Protein 7C96 (pdb70)

Solvent-accessible surface area: 7759 Å² total

Sequence (121 aa):
FGANTLSNGKDTILRFQFTKWKANGYLPKKIKDDIPRSLYKAYKIHYRNPVIPDDFRCPISLELKDPVIVSTGQTYERTCIEKWLQAGHGTCPKTQQTLTSTVLTPNYVLRSLIAQWCEAN

Secondary structure (DSSP, 8-state):
--HHHHH----HHHHH--HHHHHTT--HHHHTTSS-HHHHHHHHHHH--/----GGGS-TTT-----EEE-TTS-EEEHHHHHHHHHTT--B-TTT-PBPS----EE-HHHHHHHHHHHHH-

Foldseek 3Di:
DDPVLQVVCVDPVSLVCLVVCVVVPCDLPNCPVVHDPVSSVVNNVVNCD/DDDDQVQAAPVVSDHAWWWAFPVGDIHHVVVVVVVVVVVAQADVVPRHGGPDPDTHTPVVSNVVSVVVVVVD

Nearest PDB structures (foldseek):
  7c96-assembly1_A  TM=1.021E+00  e=1.266E-06  Phytophthora sojae strain P6497
  7c96-assembly1_B  TM=1.007E+00  e=5.062E-13  Glycine soja
  7xed-assembly1_D  TM=1.002E+00  e=5.103E-11  Oryza sativa Japonica Group
  7xed-assembly1_C  TM=9.866E-01  e=1.391E-10  Oryza sativa Japonica Group
  2c2l-assembly3_C  TM=8.995E-01  e=1.051E-05  Mus musculus

Organism: Phytophthora sojae (strain P6497) (NCBI:txid1094619)

InterPro domains:
  IPR031825 RXLR phytopathogen effector protein [PF16810] (2-122)

B-factor: mean 96.04, std 28.37, range [39.2, 181.14]

Radius of gyration: 15.2 Å; Cα contacts (8 Å, |Δi|>4): 119; chains: 2; bounding box: 35×41×23 Å

Structure (mmCIF, N/CA/C/O backbone):
data_7C96
#
_entry.id   7C96
#
_cell.length_a   69.547
_cell.length_b   69.547
_cell.length_c   153.480
_cell.angle_alpha   90.000
_cell.angle_beta   90.000
_cell.angle_gamma   120.000
#
_symmetry.space_group_name_H-M   'P 65 2 2'
#
loop_
_entity.id
_entity.type
_entity.pdbx_description
1 polymer 'RxLR effector protein Avh6'
2 polymer 'RING-type E3 ubiquitin transferase'
#
loop_
_atom_site.group_PDB
_atom_site.id
_atom_site.type_symbol
_atom_site.label_atom_id
_atom_site.label_alt_id
_atom_site.label_comp_id
_atom_site.label_asym_id
_atom_site.label_entity_id
_atom_site.label_seq_id
_atom_site.pdbx_PDB_ins_code
_atom_site.Cartn_x
_atom_site.Cartn_y
_atom_site.Cartn_z
_atom_site.occupancy
_atom_site.B_iso_or_equiv
_atom_site.auth_seq_id
_atom_site.auth_comp_id
_atom_site.auth_asym_id
_atom_site.auth_atom_id
_atom_site.pdbx_PDB_model_num
ATOM 1 N N . PHE A 1 5 ? 6.125 -36.665 -8.573 1.00 156.13 74 PHE A N 1
ATOM 2 C CA . PHE A 1 5 ? 5.394 -35.631 -7.799 1.00 149.54 74 PHE A CA 1
ATOM 3 C C . PHE A 1 5 ? 4.391 -34.951 -8.723 1.00 150.60 74 PHE A C 1
ATOM 4 O O . PHE A 1 5 ? 4.516 -33.744 -8.916 1.00 153.42 74 PHE A O 1
ATOM 12 N N . GLY A 1 6 ? 3.410 -35.700 -9.228 1.00 139.76 75 GLY A N 1
ATOM 13 C CA . GLY A 1 6 ? 2.450 -35.137 -10.192 1.00 140.99 75 GLY A CA 1
ATOM 14 C C . GLY A 1 6 ? 3.108 -35.156 -11.553 1.00 149.82 75 GLY A C 1
ATOM 15 O O . GLY A 1 6 ? 3.936 -34.288 -11.838 1.00 155.06 75 GLY A O 1
ATOM 16 N N . ALA A 1 7 ? 2.775 -36.139 -12.369 1.00 146.81 76 ALA A N 1
ATOM 17 C CA . ALA A 1 7 ? 3.449 -36.288 -13.652 1.00 152.18 76 ALA A CA 1
ATOM 18 C C . ALA A 1 7 ? 3.410 -34.983 -14.437 1.00 156.17 76 ALA A C 1
ATOM 19 O O . ALA A 1 7 ? 4.448 -34.342 -14.645 1.00 151.42 76 ALA A O 1
ATOM 21 N N . ASN A 1 8 ? 2.214 -34.559 -14.835 1.00 172.25 77 ASN A N 1
ATOM 22 C CA . ASN A 1 8 ? 2.069 -33.327 -15.596 1.00 172.28 77 ASN A CA 1
ATOM 23 C C . ASN A 1 8 ? 1.880 -32.110 -14.707 1.00 164.01 77 ASN A C 1
ATOM 24 O O . ASN A 1 8 ? 1.986 -30.978 -15.195 1.00 164.72 77 ASN A O 1
ATOM 29 N N . THR A 1 9 ? 1.593 -32.312 -13.419 1.00 152.12 78 THR A N 1
ATOM 30 C CA . THR A 1 9 ? 1.543 -31.182 -12.501 1.00 141.81 78 THR A CA 1
ATOM 31 C C . THR A 1 9 ? 2.873 -30.435 -12.503 1.00 135.79 78 THR A C 1
ATOM 32 O O . THR A 1 9 ? 2.899 -29.201 -12.491 1.00 132.61 78 THR A O 1
ATOM 36 N N . LEU A 1 10 ? 3.988 -31.171 -12.568 1.00 135.37 79 LEU A N 1
ATOM 37 C CA . LEU A 1 10 ? 5.306 -30.549 -12.460 1.00 128.94 79 LEU A CA 1
ATOM 38 C C . LEU A 1 10 ? 5.653 -29.698 -13.678 1.00 129.23 79 LEU A C 1
ATOM 39 O O . LEU A 1 10 ? 6.286 -28.644 -13.543 1.00 126.92 79 LEU A O 1
ATOM 44 N N . SER A 1 11 ? 5.293 -30.148 -14.881 1.00 132.83 80 SER A N 1
ATOM 45 C CA . SER A 1 11 ? 5.536 -29.317 -16.058 1.00 131.27 80 SER A CA 1
ATOM 46 C C . SER A 1 11 ? 4.702 -28.041 -16.017 1.00 124.39 80 SER A C 1
ATOM 47 O O . SER A 1 11 ? 5.179 -26.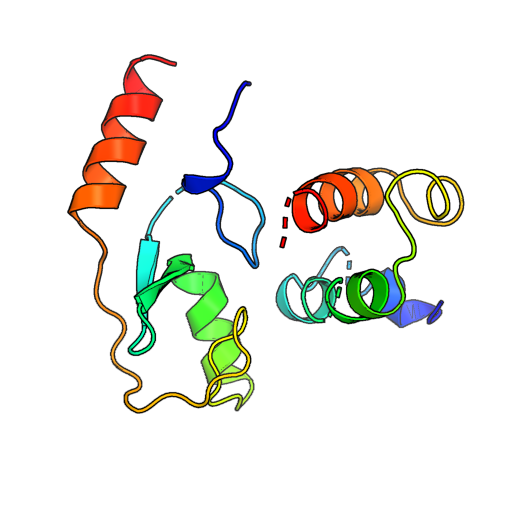972 -16.415 1.00 121.50 80 SER A O 1
ATOM 50 N N . ASN A 1 12 ? 3.458 -28.132 -15.527 1.00 124.05 81 ASN A N 1
ATOM 51 C CA . ASN A 1 12 ? 2.542 -26.995 -15.453 1.00 128.21 81 ASN A CA 1
ATOM 52 C C . ASN A 1 12 ? 3.038 -25.933 -14.479 1.00 121.78 81 ASN A C 1
ATOM 53 O O . ASN A 1 12 ? 2.414 -24.873 -14.349 1.00 120.07 81 ASN A O 1
ATOM 66 N N . GLY A 1 14 ? 6.476 -25.026 -14.564 1.00 118.05 83 GLY A N 1
ATOM 67 C CA . GLY A 1 14 ? 7.288 -24.243 -15.471 1.00 117.49 83 GLY A CA 1
ATOM 68 C C . GLY A 1 14 ? 6.463 -23.324 -16.340 1.00 114.47 83 GLY A C 1
ATOM 69 O O . GLY A 1 14 ? 6.970 -22.295 -16.801 1.00 113.67 83 GLY A O 1
ATOM 70 N N . LYS A 1 15 ? 5.186 -23.654 -16.539 1.00 114.18 84 LYS A N 1
ATOM 71 C CA . LYS A 1 15 ? 4.274 -22.830 -17.326 1.00 118.83 84 LYS A CA 1
ATOM 72 C C . LYS A 1 15 ? 3.535 -21.833 -16.439 1.00 115.90 84 LYS A C 1
ATOM 73 O O . LYS A 1 15 ? 3.731 -20.6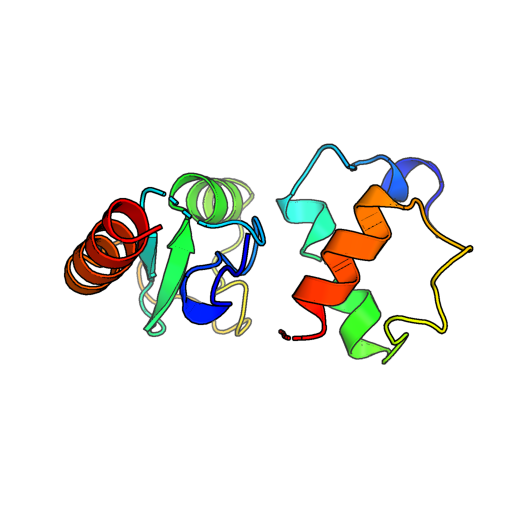23 -16.572 1.00 108.82 84 LYS A O 1
ATOM 79 N N . ASP A 1 16 ? 2.732 -22.329 -15.494 1.00 123.75 85 ASP A N 1
ATOM 80 C CA . ASP A 1 16 ? 1.896 -21.484 -14.641 1.00 121.35 85 ASP A CA 1
ATOM 81 C C . ASP A 1 16 ? 2.648 -21.097 -13.372 1.00 112.85 85 ASP A C 1
ATOM 82 O O . ASP A 1 16 ? 3.173 -21.959 -12.659 1.00 116.55 85 ASP A O 1
ATOM 87 N N . THR A 1 17 ? 2.710 -19.795 -13.106 1.00 106.16 86 THR A N 1
ATOM 88 C CA . THR A 1 17 ? 3.389 -19.298 -11.923 1.00 96.90 86 THR A CA 1
ATOM 89 C C . THR A 1 17 ? 2.498 -19.396 -10.689 1.00 93.60 86 THR A C 1
ATOM 90 O O . THR A 1 17 ? 3.002 -19.567 -9.566 1.00 87.53 86 THR A O 1
ATOM 94 N N . ILE A 1 18 ? 1.180 -19.296 -10.888 1.00 95.83 87 ILE A N 1
ATOM 95 C CA . ILE A 1 18 ? 0.227 -19.410 -9.787 1.00 91.47 87 ILE A CA 1
ATOM 96 C C . ILE A 1 18 ? 0.248 -20.824 -9.216 1.00 97.10 87 ILE A C 1
ATOM 97 O O . ILE A 1 18 ? 0.425 -21.028 -8.011 1.00 91.06 87 ILE A O 1
ATOM 102 N N . LEU A 1 19 ? 0.089 -21.824 -10.082 1.00 98.25 88 LEU A N 1
ATOM 103 C CA . LEU A 1 19 ? 0.172 -23.203 -9.628 1.00 98.23 88 LEU A CA 1
ATOM 104 C C . LEU A 1 19 ? 1.523 -23.476 -8.972 1.00 97.26 88 LEU A C 1
ATOM 105 O O . LEU A 1 19 ? 1.595 -24.142 -7.930 1.00 94.59 88 LEU A O 1
ATOM 110 N N . ARG A 1 20 ? 2.604 -22.946 -9.556 1.00 97.53 89 ARG A N 1
ATOM 111 C CA . ARG A 1 20 ? 3.945 -23.196 -9.028 1.00 98.08 89 ARG A CA 1
ATOM 112 C C . ARG A 1 20 ? 4.091 -22.632 -7.622 1.00 93.86 89 ARG A C 1
ATOM 113 O O . ARG A 1 20 ? 4.747 -23.228 -6.764 1.00 90.89 89 ARG A O 1
ATOM 121 N N . PHE A 1 21 ? 3.500 -21.470 -7.370 1.00 94.10 90 PHE A N 1
ATOM 122 C CA . PHE A 1 21 ? 3.541 -20.918 -6.024 1.00 88.93 90 PHE A CA 1
ATOM 123 C C . PHE A 1 21 ? 2.699 -21.751 -5.057 1.00 89.96 90 PHE A C 1
ATOM 124 O O . PHE A 1 21 ? 3.085 -21.942 -3.898 1.00 89.39 90 PHE A O 1
ATOM 132 N N . GLN A 1 22 ? 1.549 -22.259 -5.507 1.00 92.49 91 GLN A N 1
ATOM 133 C CA . GLN A 1 22 ? 0.719 -23.075 -4.626 1.00 92.19 91 GLN A CA 1
ATOM 134 C C . GLN A 1 22 ? 1.478 -24.305 -4.162 1.00 97.44 91 GLN A C 1
ATOM 135 O O . GLN A 1 22 ? 1.500 -24.635 -2.967 1.00 96.21 91 GLN A O 1
ATOM 149 N N . PHE A 1 24 ? 4.746 -24.671 -4.218 1.00 98.23 93 PHE A N 1
ATOM 150 C CA . PHE A 1 24 ? 5.872 -24.246 -3.390 1.00 98.34 93 PHE A CA 1
ATOM 151 C C . PHE A 1 24 ? 5.440 -24.045 -1.940 1.00 99.62 93 PHE A C 1
ATOM 152 O O . PHE A 1 24 ? 6.189 -24.368 -1.008 1.00 99.13 93 PHE A O 1
ATOM 160 N N . THR A 1 25 ? 4.226 -23.530 -1.726 1.00 100.00 94 THR A N 1
ATOM 161 C CA . THR A 1 25 ? 3.733 -23.402 -0.358 1.00 101.07 94 THR A CA 1
ATOM 162 C C . THR A 1 25 ? 3.502 -24.770 0.263 1.00 103.64 94 THR A C 1
ATOM 163 O O . THR A 1 25 ? 3.613 -24.925 1.486 1.00 105.75 94 THR A O 1
ATOM 167 N N . LYS A 1 26 ? 3.162 -25.765 -0.553 1.00 100.53 95 LYS A N 1
ATOM 168 C CA . LYS A 1 26 ? 2.948 -27.099 -0.016 1.00 102.28 95 LYS A CA 1
ATOM 169 C C . LYS A 1 26 ? 4.269 -27.790 0.302 1.00 104.73 95 LYS A C 1
ATOM 170 O O . LYS A 1 26 ? 4.403 -28.424 1.355 1.00 109.95 95 LYS A O 1
ATOM 176 N N . TRP A 1 27 ? 5.255 -27.669 -0.590 1.00 109.23 96 TRP A N 1
ATOM 177 C CA . TRP A 1 27 ? 6.578 -28.228 -0.325 1.00 111.71 96 TRP A CA 1
ATOM 178 C C . TRP A 1 27 ? 7.218 -27.596 0.909 1.00 115.63 96 TRP A C 1
ATOM 179 O O . TRP A 1 27 ? 7.875 -28.285 1.702 1.00 120.15 96 TRP A O 1
ATOM 190 N N . LYS A 1 28 ? 7.064 -26.277 1.068 1.00 108.29 97 LYS A N 1
ATOM 191 C CA . LYS A 1 28 ? 7.576 -25.609 2.260 1.00 110.07 97 LYS A CA 1
ATOM 192 C C . LYS A 1 28 ? 6.904 -26.136 3.517 1.00 110.47 97 LYS A C 1
ATOM 193 O O . LYS A 1 28 ? 7.579 -26.452 4.504 1.00 116.03 97 LYS A O 1
ATOM 199 N N . ALA A 1 29 ? 5.574 -26.266 3.490 1.00 109.34 98 ALA A N 1
ATOM 200 C CA . ALA A 1 29 ? 4.847 -26.693 4.681 1.00 114.37 98 ALA A CA 1
ATOM 201 C C . ALA A 1 29 ? 5.333 -28.047 5.187 1.00 113.77 98 ALA A C 1
ATOM 202 O O . ALA A 1 29 ? 5.308 -28.297 6.398 1.00 117.39 98 ALA A O 1
ATOM 204 N N . ASN A 1 30 ? 5.797 -28.921 4.290 1.00 117.08 99 ASN A N 1
ATOM 205 C CA . ASN A 1 30 ? 6.383 -30.205 4.664 1.00 118.01 99 ASN A CA 1
ATOM 206 C C . ASN A 1 30 ? 7.907 -30.148 4.714 1.00 117.04 99 ASN A C 1
ATOM 207 O O . ASN A 1 30 ? 8.568 -31.191 4.615 1.00 114.00 99 ASN A O 1
ATOM 212 N N . GLY A 1 31 ? 8.460 -28.939 4.865 1.00 119.95 100 GLY A N 1
ATOM 213 C CA . GLY A 1 31 ? 9.873 -28.678 5.081 1.00 124.57 100 GLY A CA 1
ATOM 214 C C . GLY A 1 31 ? 10.807 -29.534 4.259 1.00 122.34 100 GLY A C 1
ATOM 215 O O . GLY A 1 31 ? 11.607 -30.284 4.831 1.00 121.31 100 GLY A O 1
ATOM 216 N N . TYR A 1 32 ? 10.603 -29.515 2.938 1.00 119.26 101 TYR A N 1
ATOM 217 C CA . TYR A 1 32 ? 11.348 -30.383 1.993 1.00 120.14 101 TYR A CA 1
ATOM 218 C C . TYR A 1 32 ? 12.766 -29.881 1.745 1.00 123.78 101 TYR A C 1
ATOM 219 O O . TYR A 1 32 ? 13.505 -30.630 1.108 1.00 132.09 101 TYR A O 1
ATOM 228 N N . LEU A 1 33 ? 13.058 -28.623 2.091 1.00 127.77 102 LEU A N 1
ATOM 229 C CA . LEU A 1 33 ? 14.389 -27.943 2.004 1.00 132.83 102 LEU A CA 1
ATOM 230 C C . LEU A 1 33 ? 14.911 -27.688 0.582 1.00 139.43 102 LEU A C 1
ATOM 231 O O . LEU A 1 33 ? 14.336 -28.148 -0.412 1.00 134.86 102 LEU A O 1
ATOM 236 N N . PRO A 1 34 ? 15.974 -26.876 0.428 1.00 157.72 103 PRO A N 1
ATOM 237 C CA . PRO A 1 34 ? 16.595 -26.683 -0.892 1.00 158.47 103 PRO A CA 1
ATOM 238 C C . PRO A 1 34 ? 17.272 -27.960 -1.393 1.00 150.94 103 PRO A C 1
ATOM 239 O O . PRO A 1 34 ? 16.873 -28.507 -2.424 1.00 145.05 103 PRO A O 1
ATOM 243 N N . LYS A 1 35 ? 18.237 -28.495 -0.642 1.00 141.28 104 LYS A N 1
ATOM 244 C CA . LYS A 1 35 ? 19.096 -29.554 -1.172 1.00 138.62 104 LYS A CA 1
ATOM 245 C C . LYS A 1 35 ? 18.505 -30.955 -1.051 1.00 130.71 104 LYS A C 1
ATOM 246 O O . LYS A 1 35 ? 18.982 -31.870 -1.731 1.00 124.99 104 LYS A O 1
ATOM 252 N N . LYS A 1 36 ? 17.480 -31.140 -0.226 1.00 129.12 105 LYS A N 1
ATOM 253 C CA . LYS A 1 36 ? 16.936 -32.511 -0.052 1.00 129.51 105 LYS A CA 1
ATOM 254 C C . LYS A 1 36 ? 16.132 -32.934 -1.283 1.00 125.58 105 LYS A C 1
ATOM 255 O O . LYS A 1 36 ? 16.120 -34.123 -1.601 1.00 122.79 105 LYS A O 1
ATOM 261 N N . ILE A 1 37 ? 15.483 -31.982 -1.939 1.00 130.41 106 ILE A N 1
ATOM 262 C CA . ILE A 1 37 ? 14.644 -32.272 -3.097 1.00 123.83 106 ILE A CA 1
ATOM 263 C C . ILE A 1 37 ? 15.348 -31.980 -4.418 1.00 122.95 106 ILE A C 1
ATOM 264 O O . ILE A 1 37 ? 14.845 -32.387 -5.480 1.00 120.50 106 ILE A O 1
ATOM 269 N N . LYS A 1 38 ? 16.488 -31.290 -4.387 1.00 117.62 107 LYS A N 1
ATOM 270 C CA . LYS A 1 38 ? 17.289 -31.066 -5.583 1.00 116.88 107 LYS A CA 1
ATOM 271 C C . LYS A 1 38 ? 17.712 -32.402 -6.179 1.00 125.50 107 LYS A C 1
ATOM 272 O O . LYS A 1 38 ? 17.883 -33.395 -5.462 1.00 130.79 107 LYS A O 1
ATOM 278 N N . ASP A 1 39 ? 17.866 -32.433 -7.504 1.00 123.32 108 ASP A N 1
ATOM 279 C CA . ASP A 1 39 ? 18.121 -33.659 -8.260 1.00 126.18 108 ASP A CA 1
ATOM 280 C C . ASP A 1 39 ? 16.928 -34.610 -8.220 1.00 123.39 108 ASP A C 1
ATOM 281 O O . ASP A 1 39 ? 17.056 -35.786 -8.579 1.00 128.37 108 ASP A O 1
ATOM 286 N N . ASP A 1 40 ? 15.774 -34.141 -7.760 1.00 124.51 109 ASP A N 1
ATOM 287 C CA . ASP A 1 40 ? 14.505 -34.799 -8.014 1.00 122.39 109 ASP A CA 1
ATOM 288 C C . ASP A 1 40 ? 13.592 -33.901 -8.837 1.00 116.50 109 ASP A C 1
ATOM 289 O O . ASP A 1 40 ? 12.507 -34.344 -9.232 1.00 114.75 109 ASP A O 1
ATOM 294 N N . ILE A 1 41 ? 14.021 -32.680 -9.126 1.00 113.43 110 ILE A N 1
ATOM 295 C CA . ILE A 1 41 ? 13.230 -31.702 -9.878 1.00 118.22 110 ILE A CA 1
ATOM 296 C C . ILE A 1 41 ? 14.149 -30.897 -10.787 1.00 115.41 110 ILE A C 1
ATOM 297 O O . ILE A 1 41 ? 15.372 -30.847 -10.583 1.00 110.16 110 ILE A O 1
ATOM 302 N N . PRO A 1 42 ? 13.587 -30.279 -11.836 1.00 115.49 111 PRO A N 1
ATOM 303 C CA . PRO A 1 42 ? 14.416 -29.598 -12.839 1.00 117.20 111 PRO A CA 1
ATOM 304 C C . PRO A 1 42 ? 15.208 -28.430 -12.272 1.00 114.41 111 PRO A C 1
ATOM 305 O O . PRO A 1 42 ? 14.851 -27.830 -11.260 1.00 115.45 111 PRO A O 1
ATOM 309 N N . ARG A 1 43 ? 16.302 -28.103 -12.965 1.00 114.18 112 ARG A N 1
ATOM 310 C CA . ARG A 1 43 ? 17.211 -27.062 -12.489 1.00 114.28 112 ARG A CA 1
ATOM 311 C C . ARG A 1 43 ? 16.521 -25.702 -12.411 1.00 123.75 112 ARG A C 1
ATOM 312 O O . ARG A 1 43 ? 16.741 -24.945 -11.459 1.00 121.78 112 ARG A O 1
ATOM 320 N N . SER A 1 44 ? 15.691 -25.365 -13.404 1.00 125.69 113 SER A N 1
ATOM 321 C CA . SER A 1 44 ? 14.984 -24.084 -13.366 1.00 125.89 113 SER A CA 1
ATOM 322 C C . SER A 1 44 ? 14.022 -24.035 -12.190 1.00 121.10 113 SER A C 1
ATOM 323 O O . SER A 1 44 ? 13.942 -23.033 -11.473 1.00 116.67 113 SER A O 1
ATOM 326 N N . LEU A 1 45 ? 13.281 -25.121 -11.987 1.00 118.03 114 LEU A N 1
ATOM 327 C CA . LEU A 1 45 ? 12.335 -25.201 -10.888 1.00 110.72 114 LEU A CA 1
ATOM 328 C C . LEU A 1 45 ? 13.037 -25.236 -9.529 1.00 112.35 114 LEU A C 1
ATOM 329 O O . LEU A 1 45 ? 12.450 -24.834 -8.520 1.00 109.92 114 LEU A O 1
ATOM 334 N N . TYR A 1 46 ? 14.280 -25.733 -9.480 1.00 113.22 115 TYR A N 1
ATOM 335 C CA . TYR A 1 46 ? 15.057 -25.736 -8.238 1.00 111.65 115 TYR A CA 1
ATOM 336 C C . TYR A 1 46 ? 15.521 -24.332 -7.875 1.00 112.76 115 TYR A C 1
ATOM 337 O O . TYR A 1 46 ? 15.319 -23.868 -6.744 1.00 109.39 115 TYR A O 1
ATOM 346 N N . LYS A 1 47 ? 16.147 -23.637 -8.832 1.00 111.90 116 LYS A N 1
ATOM 347 C CA . LYS A 1 47 ? 16.611 -22.282 -8.573 1.00 109.19 116 LYS A CA 1
ATOM 348 C C . LYS A 1 47 ? 15.465 -21.405 -8.104 1.00 103.11 116 LYS A C 1
ATOM 349 O O . LYS A 1 47 ? 15.667 -20.521 -7.269 1.00 102.87 116 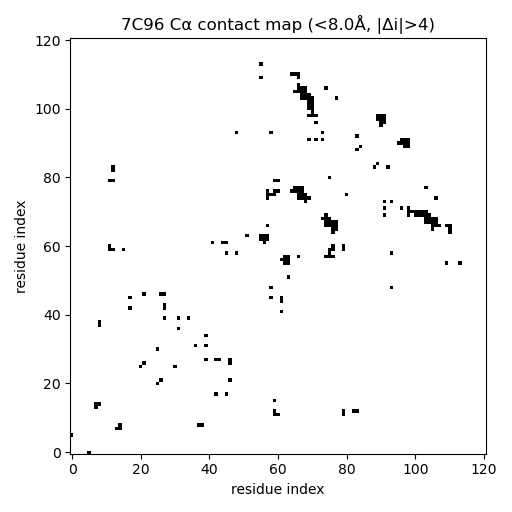LYS A O 1
ATOM 355 N N . ALA A 1 48 ? 14.248 -21.670 -8.585 1.00 107.33 117 ALA A N 1
ATOM 356 C CA . ALA A 1 48 ? 13.086 -20.940 -8.090 1.00 106.77 117 ALA A CA 1
ATOM 357 C C . ALA A 1 48 ? 12.751 -21.321 -6.646 1.00 101.43 117 ALA A C 1
ATOM 358 O O . ALA A 1 48 ? 12.571 -20.445 -5.795 1.00 98.87 117 ALA A O 1
ATOM 360 N N . TYR A 1 49 ? 12.680 -22.622 -6.338 1.00 102.41 118 TYR A N 1
ATOM 361 C CA . TYR A 1 49 ? 12.310 -23.037 -4.981 1.00 100.20 118 TYR A CA 1
ATOM 362 C C . TYR A 1 49 ? 13.325 -22.582 -3.934 1.00 102.45 118 TYR A C 1
ATOM 363 O O . TYR A 1 49 ? 12.953 -22.301 -2.789 1.00 101.53 118 TYR A O 1
ATOM 372 N N . LYS A 1 50 ? 14.609 -22.537 -4.307 1.00 111.29 119 LYS A N 1
ATOM 373 C CA . LYS A 1 50 ? 15.659 -21.944 -3.478 1.00 112.08 119 LYS A CA 1
ATOM 374 C C . LYS A 1 50 ? 15.331 -20.494 -3.091 1.00 108.36 119 LYS A C 1
ATOM 375 O O . LYS A 1 50 ? 15.600 -20.070 -1.959 1.00 103.00 119 LYS A O 1
ATOM 381 N N . ILE A 1 51 ? 14.718 -19.728 -3.996 1.00 107.95 120 ILE A N 1
ATOM 382 C CA . ILE A 1 51 ? 14.337 -18.356 -3.671 1.00 102.57 120 ILE A CA 1
ATOM 383 C C . ILE A 1 51 ? 13.037 -18.337 -2.872 1.00 101.99 120 ILE A C 1
ATOM 384 O O . ILE A 1 51 ? 12.879 -17.543 -1.939 1.00 101.55 120 ILE A O 1
ATOM 389 N N . HIS A 1 52 ? 12.101 -19.224 -3.206 1.00 103.57 121 HIS A N 1
ATOM 390 C CA . HIS A 1 52 ? 10.845 -19.300 -2.465 1.00 100.86 121 HIS A CA 1
ATOM 391 C C . HIS A 1 52 ? 11.070 -19.697 -1.005 1.00 106.13 121 HIS A C 1
ATOM 392 O O . HIS A 1 52 ? 10.408 -19.165 -0.105 1.00 107.24 121 HIS A O 1
ATOM 399 N N . TYR A 1 53 ? 11.980 -20.649 -0.748 1.00 105.66 122 TYR A N 1
ATOM 400 C CA . TYR A 1 53 ? 12.272 -21.034 0.634 1.00 107.32 122 TYR A CA 1
ATOM 401 C C . TYR A 1 53 ? 12.911 -19.883 1.403 1.00 109.05 122 TYR A C 1
ATOM 402 O O . TYR A 1 53 ? 12.594 -19.660 2.576 1.00 107.67 122 TYR A O 1
ATOM 411 N N . ARG A 1 54 ? 13.796 -19.147 0.744 1.00 108.85 123 ARG A N 1
ATOM 412 C CA . ARG A 1 54 ? 14.544 -18.057 1.413 1.00 107.36 123 ARG A CA 1
ATOM 413 C C . ARG A 1 54 ? 13.624 -16.930 1.882 1.00 110.98 123 ARG A C 1
ATOM 414 O O . ARG A 1 54 ? 13.870 -16.409 2.967 1.00 115.63 123 ARG A O 1
ATOM 430 N N . ASN A 1 56 ? 9.850 -16.950 1.559 1.00 122.71 125 ASN A N 1
ATOM 431 C CA . ASN A 1 56 ? 8.556 -17.401 2.063 1.00 126.62 125 ASN A CA 1
ATOM 432 C C . ASN A 1 56 ? 8.787 -18.481 3.110 1.00 158.29 125 ASN A C 1
ATOM 433 O O . ASN A 1 56 ? 9.560 -18.293 4.054 1.00 140.47 125 ASN A O 1
ATOM 438 N N . PRO B 2 5 ? 24.416 -9.483 -10.631 1.00 148.63 255 PRO B N 1
ATOM 439 C CA . PRO B 2 5 ? 22.988 -9.828 -10.545 1.00 147.51 255 PRO B CA 1
ATOM 440 C C . PRO B 2 5 ? 22.476 -10.033 -9.101 1.00 144.12 255 PRO B C 1
ATOM 441 O O . PRO B 2 5 ? 21.824 -11.041 -8.816 1.00 142.31 255 PRO B O 1
ATOM 445 N N . VAL B 2 6 ? 22.745 -9.079 -8.213 1.00 134.32 256 VAL B N 1
ATOM 446 C CA . VAL B 2 6 ? 22.538 -9.267 -6.776 1.00 128.96 256 VAL B CA 1
ATOM 447 C C . VAL B 2 6 ? 21.227 -8.571 -6.389 1.00 124.36 256 VAL B C 1
ATOM 448 O O . VAL B 2 6 ? 21.214 -7.435 -5.913 1.00 120.75 256 VAL B O 1
ATOM 452 N N . ILE B 2 7 ? 20.115 -9.284 -6.521 1.00 121.49 257 ILE B N 1
ATOM 453 C CA . ILE B 2 7 ? 18.779 -8.671 -6.472 1.00 113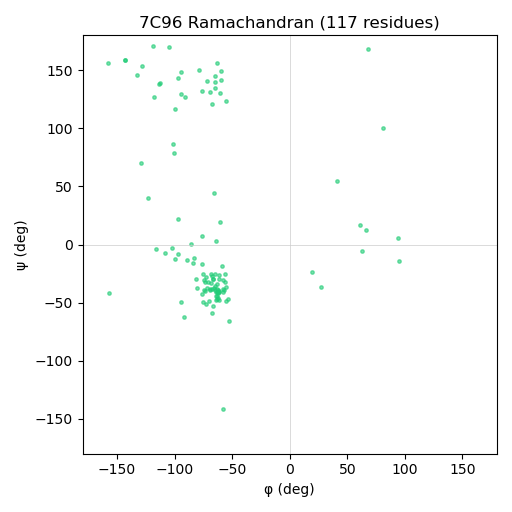.83 257 ILE B CA 1
ATOM 454 C C . ILE B 2 7 ? 18.179 -8.883 -5.089 1.00 106.99 257 ILE B C 1
ATOM 455 O O . ILE B 2 7 ? 17.892 -10.031 -4.717 1.00 106.96 257 ILE B O 1
ATOM 460 N N . PRO B 2 8 ? 17.916 -7.807 -4.321 1.00 107.52 258 PRO B N 1
ATOM 461 C CA . PRO B 2 8 ? 17.373 -7.971 -2.964 1.00 105.02 258 PRO B CA 1
ATOM 462 C C . PRO B 2 8 ? 15.989 -8.592 -3.001 1.00 102.69 258 PRO B C 1
ATOM 463 O O . PRO B 2 8 ? 15.155 -8.248 -3.843 1.00 98.34 258 PRO B O 1
ATOM 467 N N . ASP B 2 9 ? 15.737 -9.496 -2.056 1.00 98.58 259 ASP B N 1
ATOM 468 C CA . ASP B 2 9 ? 14.492 -10.258 -2.101 1.00 97.81 259 ASP B CA 1
ATOM 469 C C . ASP B 2 9 ? 13.277 -9.380 -1.817 1.00 100.75 259 ASP B C 1
ATOM 470 O O . ASP B 2 9 ? 12.162 -9.690 -2.258 1.00 91.78 259 ASP B O 1
ATOM 475 N N . ASP B 2 10 ? 13.469 -8.280 -1.095 1.00 103.30 260 ASP B N 1
ATOM 476 C CA . ASP B 2 10 ? 12.336 -7.417 -0.798 1.00 97.14 260 ASP B CA 1
ATOM 477 C C . ASP B 2 10 ? 11.715 -6.872 -2.066 1.00 90.98 260 ASP B C 1
ATOM 478 O O . ASP B 2 10 ? 10.516 -6.566 -2.091 1.00 90.45 260 ASP B O 1
ATOM 483 N N . PHE B 2 11 ? 12.507 -6.779 -3.127 1.00 92.69 261 PHE B N 1
ATOM 484 C CA . PHE B 2 11 ? 12.048 -6.299 -4.417 1.00 89.62 261 PHE B CA 1
ATOM 485 C C . PHE B 2 11 ? 11.434 -7.400 -5.269 1.00 84.82 261 PHE B C 1
ATOM 486 O O . PHE B 2 11 ? 11.012 -7.124 -6.390 1.00 80.64 261 PHE B O 1
ATOM 494 N N . ARG B 2 12 ? 11.372 -8.631 -4.781 1.00 86.32 262 ARG B N 1
ATOM 495 C CA . ARG B 2 12 ? 10.839 -9.732 -5.567 1.00 84.37 262 ARG B CA 1
ATOM 496 C C . ARG B 2 12 ? 9.384 -9.978 -5.209 1.00 81.91 262 ARG B C 1
ATOM 497 O O . ARG B 2 12 ? 8.982 -9.837 -4.052 1.00 82.70 262 ARG B O 1
ATOM 505 N N . CYS B 2 13 ? 8.600 -10.322 -6.219 1.00 76.10 263 CYS B N 1
ATOM 506 C CA . CYS B 2 13 ? 7.210 -10.691 -5.995 1.00 75.51 263 CYS B CA 1
ATOM 507 C C . CYS B 2 13 ? 7.140 -12.095 -5.416 1.00 73.46 263 CYS B C 1
ATOM 508 O O . CYS B 2 13 ? 7.783 -13.007 -5.942 1.00 75.16 263 CYS B O 1
ATOM 511 N N . PRO B 2 14 ? 6.371 -12.308 -4.351 1.00 81.60 264 PRO B N 1
ATOM 512 C CA . PRO B 2 14 ? 6.254 -13.662 -3.796 1.00 77.86 264 PRO B CA 1
ATOM 513 C C . PRO B 2 14 ? 5.771 -14.706 -4.796 1.00 80.80 264 PRO B C 1
ATOM 514 O O . PRO B 2 14 ? 6.065 -15.890 -4.614 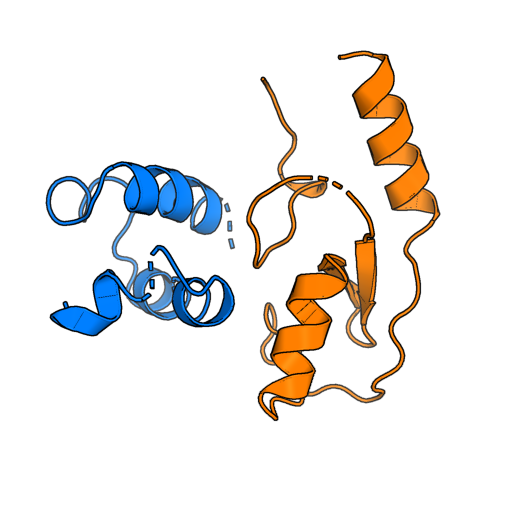1.00 81.42 264 PRO B O 1
ATOM 518 N N . ILE B 2 15 ? 5.044 -14.325 -5.840 1.00 77.25 265 ILE B N 1
ATOM 519 C CA . ILE B 2 15 ? 4.554 -15.314 -6.803 1.00 78.92 265 ILE B CA 1
ATOM 520 C C . ILE B 2 15 ? 5.500 -15.455 -7.989 1.00 79.42 265 ILE B C 1
ATOM 521 O O . ILE B 2 15 ? 5.879 -16.567 -8.362 1.00 85.30 265 ILE B O 1
ATOM 526 N N . SER B 2 16 ? 5.912 -14.337 -8.608 1.00 79.49 266 SER B N 1
ATOM 527 C CA . SER B 2 16 ? 6.833 -14.433 -9.744 1.00 81.06 266 SER B CA 1
ATOM 528 C C . SER B 2 16 ? 8.245 -14.804 -9.300 1.00 81.93 266 SER B C 1
ATOM 529 O O . SER B 2 16 ? 9.005 -15.384 -10.079 1.00 82.67 266 SER B O 1
ATOM 532 N N . LEU B 2 17 ? 8.619 -14.446 -8.073 1.00 79.12 267 LEU B N 1
ATOM 533 C CA . LEU B 2 17 ? 9.970 -14.568 -7.533 1.00 83.58 267 LEU B CA 1
ATOM 534 C C . LEU B 2 17 ? 10.986 -13.752 -8.320 1.00 83.75 267 LEU B C 1
ATOM 535 O O . LEU B 2 17 ? 12.195 -13.977 -8.185 1.00 87.28 267 LEU B O 1
ATOM 540 N N . GLU B 2 18 ? 10.521 -12.808 -9.133 1.00 82.30 268 GLU B N 1
ATOM 541 C CA . GLU B 2 18 ? 11.360 -11.912 -9.902 1.00 82.19 268 GLU B CA 1
ATOM 542 C C . GLU B 2 18 ? 11.092 -10.487 -9.475 1.00 80.83 268 GLU B C 1
ATOM 543 O O . GLU B 2 18 ? 10.147 -10.189 -8.740 1.00 75.05 268 GLU B O 1
ATOM 549 N N . LEU B 2 19 ? 11.941 -9.610 -9.987 1.00 78.38 269 LEU B N 1
ATOM 550 C CA . LEU B 2 19 ? 11.850 -8.190 -9.701 1.00 80.96 269 LEU B CA 1
ATOM 551 C C . LEU B 2 19 ? 10.495 -7.623 -10.108 1.00 71.92 269 LEU B C 1
ATOM 552 O O . LEU B 2 19 ? 9.934 -7.986 -11.145 1.00 79.28 269 LEU B O 1
ATOM 565 N N . LYS B 2 21 ? 7.981 -4.984 -11.555 1.00 74.01 271 LYS B N 1
ATOM 566 C CA . LYS B 2 21 ? 7.794 -3.877 -12.485 1.00 75.63 271 LYS B CA 1
ATOM 567 C C . LYS B 2 21 ? 6.619 -2.979 -12.082 1.00 74.55 271 LYS B C 1
ATOM 568 O O . LYS B 2 21 ? 6.738 -1.750 -12.158 1.00 70.36 271 LYS B O 1
ATOM 574 N N . ASP B 2 22 ? 5.494 -3.579 -11.640 1.00 72.19 272 ASP B N 1
ATOM 575 C CA . ASP B 2 22 ? 4.284 -2.879 -11.203 1.00 61.19 272 ASP B CA 1
ATOM 576 C C . ASP B 2 22 ? 3.820 -3.390 -9.832 1.00 60.25 272 ASP B C 1
ATOM 577 O O . ASP B 2 22 ? 2.756 -4.017 -9.714 1.00 60.02 272 ASP B O 1
ATOM 582 N N . PRO B 2 23 ? 4.554 -3.082 -8.759 1.00 57.70 273 PRO B N 1
ATOM 583 C CA . PRO B 2 23 ? 4.140 -3.557 -7.424 1.00 58.25 273 PRO B CA 1
ATOM 584 C C . PRO B 2 23 ? 2.870 -2.870 -6.915 1.00 55.57 273 PRO B C 1
ATOM 585 O O . PRO B 2 23 ? 2.772 -1.639 -6.900 1.00 55.09 273 PRO B O 1
ATOM 589 N N . VAL B 2 24 ? 1.912 -3.682 -6.445 1.00 55.17 274 VAL B N 1
ATOM 590 C CA . VAL B 2 24 ? 0.649 -3.204 -5.895 1.00 52.74 274 VAL B CA 1
ATOM 591 C C . VAL B 2 24 ? 0.443 -3.839 -4.534 1.00 51.47 274 VAL B C 1
ATOM 592 O O . VAL B 2 24 ? 0.946 -4.930 -4.258 1.00 58.38 274 VAL B O 1
ATOM 596 N N . ILE B 2 25 ? -0.322 -3.146 -3.687 1.00 49.44 275 ILE B N 1
ATOM 597 C CA . ILE B 2 25 ? -0.565 -3.573 -2.317 1.00 48.10 275 ILE B CA 1
ATOM 598 C C . ILE B 2 25 ? -2.031 -3.963 -2.166 1.00 48.60 275 ILE B C 1
ATOM 599 O O . ILE B 2 25 ? -2.924 -3.294 -2.700 1.00 52.50 275 ILE B O 1
ATOM 604 N N . VAL B 2 26 ? -2.266 -5.054 -1.440 1.00 60.40 276 VAL B N 1
ATOM 605 C CA . VAL B 2 26 ? -3.604 -5.527 -1.129 1.00 53.25 276 VAL B CA 1
ATOM 606 C C . VAL B 2 26 ? -3.920 -5.193 0.322 1.00 56.14 276 VAL B C 1
ATOM 607 O O . VAL B 2 26 ? -3.050 -4.804 1.097 1.00 56.12 276 VAL B O 1
ATOM 611 N N . SER B 2 27 ? -5.187 -5.370 0.710 1.00 56.22 277 SER B N 1
ATOM 612 C CA . SER B 2 27 ? -5.722 -4.877 1.976 1.00 52.22 277 SER B CA 1
ATOM 613 C C . SER B 2 27 ? -4.994 -5.409 3.210 1.00 52.32 277 SER B C 1
ATOM 614 O O . SER B 2 27 ? -5.161 -4.856 4.304 1.00 52.84 277 SER B O 1
ATOM 617 N N . THR B 2 28 ? -4.241 -6.496 3.071 1.00 51.75 278 THR B N 1
ATOM 618 C CA . THR B 2 28 ? -3.488 -7.086 4.165 1.00 55.29 278 THR B CA 1
ATOM 619 C C . THR B 2 28 ? -2.146 -6.417 4.391 1.00 56.98 278 THR B C 1
ATOM 620 O O . THR B 2 28 ? -1.504 -6.705 5.416 1.00 55.87 278 THR B O 1
ATOM 624 N N . GLY B 2 29 ? -1.710 -5.564 3.456 1.00 54.04 279 GLY B N 1
ATOM 625 C CA . GLY B 2 29 ? 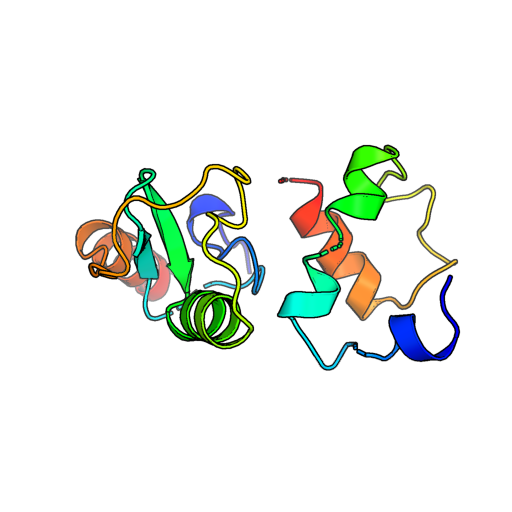-0.404 -4.943 3.496 1.00 55.77 279 GLY B CA 1
ATOM 626 C C . GLY B 2 29 ? 0.696 -5.650 2.715 1.00 60.03 279 GLY B C 1
ATOM 627 O O . GLY B 2 29 ? 1.862 -5.215 2.783 1.00 62.94 279 GLY B O 1
ATOM 628 N N . GLN B 2 30 ? 0.372 -6.703 1.961 1.00 53.69 280 GLN B N 1
ATOM 629 C CA . GLN B 2 30 ? 1.368 -7.442 1.209 1.00 49.68 280 GLN B CA 1
ATOM 630 C C . GLN B 2 30 ? 1.439 -6.924 -0.220 1.00 53.44 280 GLN B C 1
ATOM 631 O O . GLN B 2 30 ? 0.446 -6.450 -0.775 1.00 54.40 280 GLN B O 1
ATOM 637 N N . THR B 2 31 ? 2.627 -6.985 -0.810 1.00 54.49 281 THR B N 1
ATOM 638 C CA . THR B 2 31 ? 2.879 -6.404 -2.117 1.00 52.24 281 THR B CA 1
ATOM 639 C C . THR B 2 31 ? 3.173 -7.486 -3.138 1.00 56.62 281 THR B C 1
ATOM 640 O O . THR B 2 31 ? 3.902 -8.438 -2.853 1.00 55.35 281 THR B O 1
ATOM 644 N N . TYR B 2 32 ? 2.604 -7.322 -4.332 1.00 55.24 282 TYR B N 1
ATOM 645 C CA . TYR B 2 32 ? 2.715 -8.320 -5.377 1.00 55.86 282 TYR B CA 1
ATOM 646 C C . TYR B 2 32 ? 2.839 -7.625 -6.709 1.00 54.06 282 TYR B C 1
ATOM 647 O O . TYR B 2 32 ? 2.481 -6.460 -6.855 1.00 57.97 282 TYR B O 1
ATOM 656 N N . GLU B 2 33 ? 3.373 -8.359 -7.672 1.00 56.00 283 GLU B N 1
ATOM 657 C CA . GLU B 2 33 ? 3.360 -7.911 -9.043 1.00 58.10 283 GLU B CA 1
ATOM 658 C C . GLU B 2 33 ? 1.910 -7.861 -9.499 1.00 58.13 283 GLU B C 1
ATOM 659 O O . GLU B 2 33 ? 1.144 -8.798 -9.249 1.00 56.86 283 GLU B O 1
ATOM 665 N N . ARG B 2 34 ? 1.524 -6.775 -10.168 1.00 57.03 284 ARG B N 1
ATOM 666 C CA . ARG B 2 34 ? 0.129 -6.649 -10.570 1.00 57.70 284 ARG B CA 1
ATOM 667 C C . ARG B 2 34 ? -0.355 -7.851 -11.401 1.00 55.64 284 ARG B C 1
ATOM 668 O O . ARG B 2 34 ? -1.417 -8.411 -11.124 1.00 47.42 284 ARG B O 1
ATOM 676 N N . THR B 2 35 ? 0.398 -8.272 -12.424 1.00 54.21 285 THR B N 1
ATOM 677 C CA . THR B 2 35 ? -0.134 -9.357 -13.239 1.00 58.29 285 THR B CA 1
ATOM 678 C C . THR B 2 35 ? -0.337 -10.630 -12.415 1.00 60.44 285 THR B C 1
ATOM 679 O O . THR B 2 35 ? -1.217 -11.443 -12.731 1.00 63.58 285 THR B O 1
ATOM 683 N N . CYS B 2 36 ? 0.474 -10.838 -11.372 1.00 55.90 286 CYS B N 1
ATOM 684 C CA . CYS B 2 36 ? 0.393 -12.082 -10.608 1.00 61.81 286 CYS B CA 1
ATOM 685 C C . CYS B 2 36 ? -0.824 -12.097 -9.705 1.00 59.40 286 CYS B C 1
ATOM 686 O O . CYS B 2 36 ? -1.585 -13.065 -9.677 1.00 61.96 286 CYS B O 1
ATOM 689 N N . ILE B 2 37 ? -1.011 -11.030 -8.949 1.00 57.13 287 ILE B N 1
ATOM 690 C CA . ILE B 2 37 ? -2.156 -10.973 -8.068 1.00 61.39 287 ILE B CA 1
ATOM 691 C C . ILE B 2 37 ? -3.446 -10.871 -8.859 1.00 62.31 287 ILE B C 1
ATOM 692 O O . ILE B 2 37 ? -4.472 -11.414 -8.443 1.00 64.35 287 ILE B O 1
ATOM 697 N N . GLU B 2 38 ? -3.418 -10.208 -10.017 1.00 64.30 288 GLU B N 1
ATOM 698 C CA . GLU B 2 38 ? -4.612 -10.148 -10.849 1.00 64.57 288 GLU B CA 1
ATOM 699 C C . GLU B 2 38 ? -5.040 -11.531 -11.307 1.00 68.04 288 GLU B C 1
ATOM 700 O O . GLU B 2 38 ? -6.234 -11.840 -11.283 1.00 71.48 288 GLU B O 1
ATOM 706 N N . LYS B 2 39 ? -4.086 -12.387 -11.693 1.00 65.86 289 LYS B N 1
ATOM 707 C CA . LYS B 2 39 ? -4.423 -13.765 -12.044 1.00 71.31 289 LYS B CA 1
ATOM 708 C C . LYS B 2 39 ? -4.962 -14.534 -10.837 1.00 73.98 289 LYS B C 1
ATOM 709 O O . LYS B 2 39 ? -5.848 -15.381 -10.970 1.00 78.25 289 LYS B O 1
ATOM 715 N N . TRP B 2 40 ? -4.434 -14.267 -9.653 1.00 71.29 290 TRP B N 1
ATOM 716 C CA . TRP B 2 40 ? -4.882 -14.989 -8.475 1.00 72.23 290 TRP B CA 1
ATOM 717 C C . TRP B 2 40 ? -6.323 -14.636 -8.114 1.00 79.11 290 TRP B C 1
ATOM 718 O O . TRP B 2 40 ? -7.093 -15.502 -7.681 1.00 85.00 290 TRP B O 1
ATOM 729 N N . LEU B 2 41 ? -6.705 -13.368 -8.266 1.00 77.59 291 LEU B N 1
ATOM 730 C CA . LEU B 2 41 ? -8.096 -12.973 -8.072 1.00 76.44 291 LEU B CA 1
ATOM 731 C C . LEU B 2 41 ? -8.976 -13.401 -9.245 1.00 78.72 291 LEU B C 1
ATOM 732 O O . LEU B 2 41 ? -10.189 -13.565 -9.082 1.00 84.98 291 LEU B O 1
ATOM 737 N N . GLN B 2 42 ? -8.403 -13.559 -10.433 1.00 78.80 292 GLN B N 1
ATOM 738 C CA . GLN B 2 42 ? -9.204 -14.025 -11.551 1.00 81.54 292 GLN B CA 1
ATOM 739 C C . GLN B 2 42 ? -9.567 -15.495 -11.380 1.00 83.68 292 GLN B C 1
ATOM 740 O O . GLN B 2 42 ? -10.653 -15.915 -11.791 1.00 88.36 292 GLN B O 1
ATOM 746 N N . ALA B 2 43 ? -8.684 -16.293 -10.743 1.00 87.41 293 ALA B N 1
ATOM 747 C CA . ALA B 2 43 ? -8.864 -17.732 -10.497 1.00 80.92 293 ALA B CA 1
ATOM 748 C C . ALA B 2 43 ? -9.858 -18.032 -9.351 1.00 83.78 293 ALA B C 1
ATOM 749 O O . ALA B 2 43 ? -9.981 -19.201 -8.931 1.00 90.61 293 ALA B O 1
ATOM 751 N N . GLY B 2 44 ? -10.521 -16.976 -8.867 1.00 87.40 294 GLY B N 1
ATOM 752 C CA . GLY B 2 44 ? -11.582 -17.070 -7.891 1.00 86.30 294 GLY B CA 1
ATOM 753 C C . GLY B 2 44 ? -11.163 -16.876 -6.450 1.00 88.32 294 GLY B C 1
ATOM 754 O O . GLY B 2 44 ? -12.037 -16.698 -5.588 1.00 88.52 294 GLY B O 1
ATOM 755 N N . HIS B 2 45 ? -9.862 -16.921 -6.157 1.00 89.89 295 HIS B N 1
ATOM 756 C CA . HIS B 2 45 ? -9.396 -16.804 -4.778 1.00 91.48 295 HIS B CA 1
ATOM 757 C C . HIS B 2 45 ? -9.714 -15.418 -4.218 1.00 93.93 295 HIS B C 1
ATOM 758 O O . HIS B 2 45 ? -9.677 -14.414 -4.936 1.00 91.72 295 HIS B O 1
ATOM 765 N N . GLY B 2 46 ? -10.039 -15.364 -2.932 1.00 89.66 296 GLY B N 1
ATOM 766 C CA . GLY B 2 46 ? -10.275 -14.088 -2.278 1.00 87.50 296 GLY B CA 1
ATOM 767 C C . GLY B 2 46 ? -9.367 -13.923 -1.079 1.00 81.48 296 GLY B C 1
ATOM 768 O O . GLY B 2 46 ? -9.760 -13.418 -0.020 1.00 81.62 296 GLY B O 1
ATOM 769 N N . THR B 2 47 ? -8.133 -14.361 -1.246 1.00 80.28 297 THR B N 1
ATOM 770 C CA . THR B 2 47 ? -7.234 -14.553 -0.133 1.00 79.98 297 THR B CA 1
ATOM 771 C C . THR B 2 47 ? -5.893 -13.915 -0.470 1.00 77.88 297 THR B C 1
ATOM 772 O O . THR B 2 47 ? -5.481 -13.866 -1.631 1.00 78.06 297 THR B O 1
ATOM 776 N N . CYS B 2 48 ? -5.236 -13.372 0.542 1.00 75.28 298 CYS B N 1
ATOM 777 C CA . CYS B 2 48 ? -3.872 -12.915 0.347 1.00 75.32 298 CYS B CA 1
ATOM 778 C C . CYS B 2 48 ? -3.013 -14.141 0.106 1.00 71.92 298 CYS B C 1
ATOM 779 O O . CYS B 2 48 ? -2.976 -15.032 0.959 1.00 76.26 298 CYS B O 1
ATOM 782 N N . PRO B 2 49 ? -2.333 -14.248 -1.022 1.00 68.61 299 PRO B N 1
ATOM 783 C CA . PRO B 2 49 ? -1.546 -15.468 -1.270 1.00 77.64 299 PRO B CA 1
ATOM 784 C C . PRO B 2 49 ? -0.576 -15.795 -0.149 1.00 77.86 299 PRO B C 1
ATOM 785 O O . PRO B 2 49 ? -0.529 -16.935 0.321 1.00 81.18 299 PRO B O 1
ATOM 789 N N . LYS B 2 50 ? 0.177 -14.802 0.312 1.00 82.36 300 LYS B N 1
ATOM 790 C CA . LYS B 2 50 ? 1.274 -15.051 1.236 1.00 79.73 300 LYS B CA 1
ATOM 791 C C . LYS B 2 50 ? 0.761 -15.427 2.619 1.00 89.32 300 LYS B C 1
ATOM 792 O O . LYS B 2 50 ? 1.332 -16.305 3.280 1.00 90.51 300 LYS B O 1
ATOM 798 N N . THR B 2 51 ? -0.331 -14.802 3.063 1.00 84.62 301 THR B N 1
ATOM 799 C CA . THR B 2 51 ? -0.797 -14.929 4.436 1.00 83.23 301 THR B CA 1
ATOM 800 C C . THR B 2 51 ? -2.066 -15.754 4.589 1.00 83.26 301 THR B C 1
ATOM 801 O O . THR B 2 51 ? -2.492 -15.977 5.730 1.00 82.33 301 THR B O 1
ATOM 805 N N . GLN B 2 52 ? -2.714 -16.151 3.483 1.00 81.57 302 GLN B N 1
ATOM 806 C CA . GLN B 2 52 ? -3.966 -16.914 3.453 1.00 83.85 302 GLN B CA 1
ATOM 807 C C . GLN B 2 52 ? -5.092 -16.112 4.096 1.00 81.96 302 GLN B C 1
ATOM 808 O O . GLN B 2 52 ? -6.258 -16.517 4.070 1.00 85.07 302 GLN B O 1
ATOM 814 N N . GLN B 2 53 ? -4.739 -14.958 4.652 1.00 79.60 303 GLN B N 1
ATOM 815 C CA . GLN B 2 53 ? -5.707 -14.065 5.256 1.00 78.53 303 GLN B CA 1
ATOM 816 C C . GLN B 2 53 ? -6.704 -13.633 4.188 1.00 77.74 303 GLN B C 1
ATOM 817 O O . GLN B 2 53 ? -6.323 -13.255 3.076 1.00 78.85 303 GLN B O 1
ATOM 823 N N . THR B 2 54 ? -7.985 -13.750 4.498 1.00 78.70 304 THR B N 1
ATOM 824 C CA . THR B 2 54 ? -9.006 -13.403 3.525 1.00 74.58 304 THR B CA 1
ATOM 825 C C . THR B 2 54 ? -9.048 -11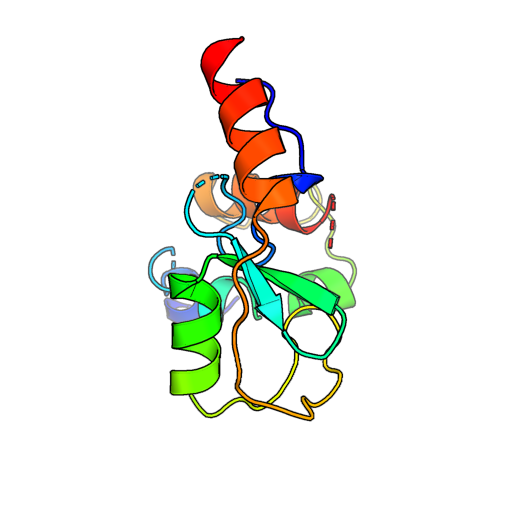.889 3.351 1.00 77.72 304 THR B C 1
ATOM 826 O O . THR B 2 54 ? -8.874 -11.134 4.317 1.00 76.34 304 THR B O 1
ATOM 830 N N . LEU B 2 55 ? -9.242 -11.443 2.106 1.00 78.92 305 LEU B N 1
ATOM 831 C CA . LEU B 2 55 ? -9.192 -10.017 1.797 1.00 70.22 305 LEU B CA 1
ATOM 832 C C . LEU B 2 55 ? -10.482 -9.299 2.193 1.00 71.18 305 LEU B C 1
ATOM 833 O O . LEU B 2 55 ? -11.568 -9.878 2.195 1.00 80.04 305 LEU B O 1
ATOM 838 N N . THR B 2 56 ? -10.349 -8.016 2.538 1.00 69.49 306 THR B N 1
ATOM 839 C CA . THR B 2 56 ? -11.480 -7.136 2.818 1.00 62.14 306 THR B CA 1
ATOM 840 C C . THR B 2 56 ? -11.814 -6.178 1.679 1.00 61.23 306 THR B C 1
ATOM 841 O O . THR B 2 56 ? -12.764 -5.402 1.811 1.00 66.97 306 THR B O 1
ATOM 845 N N . SER B 2 57 ? -11.040 -6.189 0.593 1.00 62.54 307 SER B N 1
ATOM 846 C CA . SER B 2 57 ? -11.249 -5.343 -0.574 1.00 60.04 307 SER B CA 1
ATOM 847 C C . SER B 2 57 ? -10.556 -6.011 -1.753 1.00 60.32 307 SER B C 1
ATOM 848 O O . SER B 2 57 ? -9.652 -6.825 -1.576 1.00 67.86 307 SER B O 1
ATOM 851 N N . THR B 2 58 ? -11.011 -5.707 -2.965 1.00 60.51 308 THR B N 1
ATOM 852 C CA . THR B 2 58 ? -10.297 -6.132 -4.162 1.00 59.96 308 THR B CA 1
ATOM 853 C C . THR B 2 58 ? -9.389 -5.043 -4.709 1.00 57.31 308 THR B C 1
ATOM 854 O O . THR B 2 58 ? -8.610 -5.308 -5.635 1.00 61.85 308 THR B O 1
ATOM 858 N N . VAL B 2 59 ? -9.481 -3.832 -4.162 1.00 56.33 309 VAL B N 1
ATOM 859 C CA . VAL B 2 59 ? -8.638 -2.739 -4.617 1.00 57.78 309 VAL B CA 1
ATOM 860 C C . VAL B 2 59 ? -7.172 -3.133 -4.520 1.00 51.14 309 VAL B C 1
ATOM 861 O O . VAL B 2 59 ? -6.688 -3.544 -3.465 1.00 53.32 309 VAL B O 1
ATOM 865 N N . LEU B 2 60 ? -6.483 -3.048 -5.644 1.00 51.23 310 LEU B N 1
ATOM 866 C CA . LEU B 2 60 ? -5.036 -3.022 -5.743 1.00 50.34 310 LEU B CA 1
ATOM 867 C C . LEU B 2 60 ? -4.581 -1.560 -5.798 1.00 55.32 310 LEU B C 1
ATOM 868 O O . LEU B 2 60 ? -5.119 -0.765 -6.566 1.00 53.39 310 LEU B O 1
ATOM 873 N N . THR B 2 61 ? -3.627 -1.201 -4.955 1.00 53.47 311 THR B N 1
ATOM 874 C CA . THR B 2 61 ? -3.094 0.124 -4.868 1.00 51.17 311 THR B CA 1
ATOM 875 C C . THR B 2 61 ? -1.613 0.088 -5.218 1.00 54.81 311 THR B C 1
ATOM 876 O O . THR B 2 61 ? -0.857 -0.705 -4.636 1.00 55.54 311 THR B O 1
ATOM 880 N N . PRO B 2 62 ? -1.169 0.905 -6.165 1.00 57.50 312 PRO B N 1
ATOM 881 C CA . PRO B 2 62 ? 0.259 0.941 -6.502 1.00 51.34 312 PRO B CA 1
ATOM 882 C C . PRO B 2 62 ? 1.107 1.331 -5.298 1.00 52.66 312 PRO B C 1
ATOM 883 O O . PRO B 2 62 ? 0.723 2.173 -4.489 1.00 56.80 312 PRO B O 1
ATOM 887 N N . ASN B 2 63 ? 2.269 0.691 -5.161 1.00 53.60 313 ASN B N 1
ATOM 888 C CA . ASN B 2 63 ? 3.178 0.965 -4.045 1.00 56.53 313 ASN B CA 1
ATOM 889 C C . ASN B 2 63 ? 4.284 1.881 -4.559 1.00 58.56 313 ASN B C 1
ATOM 890 O O . ASN B 2 63 ? 5.401 1.449 -4.833 1.00 56.77 313 ASN B O 1
ATOM 895 N N . TYR B 2 64 ? 3.959 3.174 -4.669 1.00 55.91 314 TYR B N 1
ATOM 896 C CA . TYR B 2 64 ? 4.841 4.108 -5.361 1.00 58.42 314 TYR B CA 1
ATOM 897 C C . TYR B 2 64 ? 6.194 4.206 -4.693 1.00 58.07 314 TYR B C 1
ATOM 898 O O . TYR B 2 64 ? 7.223 4.289 -5.375 1.00 63.76 314 TYR B O 1
ATOM 907 N N . VAL B 2 65 ? 6.229 4.205 -3.364 1.00 52.95 315 VAL B N 1
ATOM 908 C CA . VAL B 2 65 ? 7.518 4.385 -2.719 1.00 61.58 315 VAL B CA 1
ATOM 909 C C . VAL B 2 65 ? 8.425 3.191 -2.997 1.00 67.69 315 VAL B C 1
ATOM 910 O O . VAL B 2 65 ? 9.634 3.349 -3.177 1.00 72.41 315 VAL B O 1
ATOM 914 N N . LEU B 2 66 ? 7.832 2.020 -3.182 1.00 66.79 316 LEU B N 1
ATOM 915 C CA . LEU B 2 66 ? 8.645 0.836 -3.535 1.00 63.37 316 LEU B CA 1
ATOM 916 C C . LEU B 2 66 ? 9.067 0.977 -4.992 1.00 67.56 316 LEU B C 1
ATOM 917 O O . LEU B 2 66 ? 10.190 0.624 -5.295 1.00 68.02 316 LEU B O 1
ATOM 922 N N . ARG B 2 67 ? 8.174 1.469 -5.841 1.00 64.20 317 ARG B N 1
ATOM 923 C CA . ARG B 2 67 ? 8.495 1.675 -7.268 1.00 62.24 317 ARG B CA 1
ATOM 924 C C . ARG B 2 67 ? 9.702 2.604 -7.332 1.00 71.80 317 ARG B C 1
ATOM 925 O O . ARG B 2 67 ? 10.536 2.410 -8.200 1.00 75.20 317 ARG B O 1
ATOM 933 N N . SER B 2 68 ? 9.753 3.600 -6.453 1.00 68.57 318 SER B N 1
ATOM 934 C CA . SER B 2 68 ? 10.894 4.503 -6.376 1.00 74.74 318 SER B CA 1
ATOM 935 C C . SER B 2 68 ? 12.160 3.756 -5.961 1.00 80.13 318 SER B C 1
ATOM 936 O O . SER B 2 68 ? 13.219 3.901 -6.583 1.00 81.28 318 SER B O 1
ATOM 939 N N . LEU B 2 69 ? 12.067 2.941 -4.908 1.00 79.35 319 LEU B N 1
ATOM 940 C CA . LEU B 2 69 ? 13.240 2.224 -4.412 1.00 79.52 319 LEU B CA 1
ATOM 941 C C . LEU B 2 69 ? 13.775 1.232 -5.442 1.00 82.31 319 LEU B C 1
ATOM 942 O O . LEU B 2 69 ? 14.992 1.073 -5.596 1.00 89.38 319 LEU B O 1
ATOM 947 N N . ILE B 2 70 ? 12.880 0.529 -6.130 1.00 80.45 320 ILE B N 1
ATOM 948 C CA . ILE B 2 70 ? 13.305 -0.353 -7.204 1.00 82.71 320 ILE B CA 1
ATOM 949 C C . ILE B 2 70 ? 13.961 0.450 -8.324 1.00 89.54 320 ILE B C 1
ATOM 950 O O . ILE B 2 70 ? 15.050 0.113 -8.798 1.00 96.64 320 ILE B O 1
ATOM 955 N N . ALA B 2 71 ? 13.330 1.550 -8.739 1.00 87.26 321 ALA B N 1
ATOM 956 C CA . ALA B 2 71 ? 13.878 2.339 -9.840 1.00 87.18 321 ALA B CA 1
ATOM 957 C C . ALA B 2 71 ? 15.244 2.912 -9.489 1.00 99.00 321 ALA B C 1
ATOM 958 O O . ALA B 2 71 ? 16.136 2.980 -10.344 1.00 103.86 321 ALA B O 1
ATOM 960 N N . GLN B 2 72 ? 15.418 3.351 -8.240 1.00 96.57 322 GLN B N 1
ATOM 961 C CA . GLN B 2 72 ? 16.735 3.792 -7.785 1.00 93.46 322 GLN B CA 1
ATOM 962 C C . GLN B 2 72 ? 17.745 2.650 -7.851 1.00 103.04 322 GLN B C 1
ATOM 963 O O . GLN B 2 72 ? 18.851 2.812 -8.380 1.00 111.45 322 GLN B O 1
ATOM 969 N N . TRP B 2 73 ? 17.369 1.474 -7.335 1.00 105.03 323 TRP B N 1
ATOM 970 C CA . TRP B 2 73 ? 18.272 0.325 -7.357 1.00 110.08 323 TRP B CA 1
ATOM 971 C C . TRP B 2 73 ? 18.581 -0.140 -8.776 1.00 114.28 323 TRP B C 1
ATOM 972 O O . TRP B 2 73 ? 19.631 -0.747 -9.013 1.00 119.32 323 TRP B O 1
ATOM 983 N N . CYS B 2 74 ? 17.684 0.124 -9.731 1.00 113.73 324 CYS B N 1
ATOM 984 C CA . CYS B 2 74 ? 17.928 -0.311 -11.101 1.00 115.54 324 CYS B CA 1
ATOM 985 C C . CYS B 2 74 ? 18.993 0.549 -11.770 1.00 123.08 324 CYS B C 1
ATOM 986 O O . CYS B 2 74 ? 19.846 0.031 -12.498 1.00 131.01 324 CYS B O 1
ATOM 989 N N . GLU B 2 75 ? 18.971 1.864 -11.535 1.00 126.89 325 GLU B N 1
ATOM 990 C CA . GLU B 2 75 ? 19.923 2.732 -12.223 1.00 138.87 325 GLU B CA 1
ATOM 991 C C . GLU B 2 75 ? 21.336 2.601 -11.650 1.00 144.04 325 GLU B C 1
ATOM 992 O O . GLU B 2 75 ? 22.313 2.754 -12.392 1.00 154.07 325 GLU B O 1
ATOM 998 N N . ALA B 2 76 ? 21.480 2.307 -10.353 1.00 135.15 326 ALA B N 1
ATOM 999 C CA . ALA B 2 76 ? 22.814 2.030 -9.819 1.00 133.74 326 ALA B CA 1
ATOM 1000 C C . AL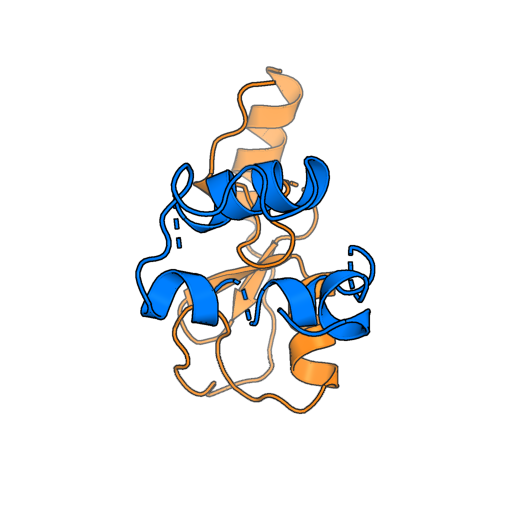A B 2 76 ? 23.420 0.782 -10.460 1.00 136.22 326 ALA B C 1
ATOM 1001 O O . ALA B 2 76 ? 24.594 0.783 -10.852 1.00 139.52 326 ALA B O 1
ATOM 1003 N N . ASN B 2 77 ? 22.631 -0.283 -10.591 1.00 132.63 327 ASN B N 1
ATOM 1004 C CA . ASN B 2 77 ? 23.097 -1.547 -11.166 1.00 133.07 327 ASN B CA 1
ATOM 1005 C C . ASN B 2 77 ? 22.269 -1.965 -12.394 1.00 132.13 327 ASN B C 1
ATOM 1006 O O . ASN B 2 77 ? 21.966 -3.148 -12.597 1.00 131.78 327 ASN B O 1
#